Protein AF-A0A251YX90-F1 (afdb_monomer)

Organism: NCBI:txid28447

Solvent-accessible surface area (backbone atoms only — not comparable to full-atom values): 6543 Å² total; per-residue (Å²): 133,82,91,68,70,56,59,49,77,39,74,44,60,51,98,59,70,28,70,36,35,37,40,35,29,37,51,54,94,80,29,25,35,50,38,34,39,37,39,46,40,59,88,61,92,86,62,71,58,59,80,89,63,36,42,29,41,37,38,39,36,45,46,97,81,17,39,36,39,42,36,39,41,39,70,90,48,99,57,72,48,74,48,78,49,68,77,46,91,57,77,87,34,58,42,73,63,63,59,96,86,53,54,65,78,73,65,57,89,82,133

Foldseek 3Di:
DPPDCQKDWDFDADPQRETQKIFIWGDDPFKTFRQKMKGFAAPDDPHDDHRVRGQKIWMWGADPQQKIKIWIDRNVDPDIDIDIDGPHDRVLRIDGDDDVPRCVSVHDDDD

Nearest PDB structures (foldseek):
  4wv7-assembly1_A  TM=3.292E-01  e=2.186E-01  Homo sapiens
  3qnj-assembly3_B  TM=3.035E-01  e=2.887E-01  Escherichia coli K-12
  5gjj-assembly1_A  TM=3.598E-01  e=4.507E-01  Homo sapiens
  1yuw-assembly1_A  TM=3.458E-01  e=1.227E+00  Bos taurus
  3dqg-assembly2_D  TM=3.171E-01  e=3.161E+00  Caenorhabditis elegans

Structure (mmCIF, N/CA/C/O backbone):
data_AF-A0A251YX90-F1
#
_entry.id   AF-A0A251YX90-F1
#
loop_
_atom_site.group_PDB
_atom_site.id
_atom_site.type_symbol
_atom_site.label_atom_id
_atom_site.label_alt_id
_atom_site.label_comp_id
_atom_site.label_asym_id
_atom_site.label_entity_id
_atom_site.label_seq_id
_atom_site.pdbx_PDB_ins_code
_atom_site.Cartn_x
_atom_site.Cartn_y
_atom_site.Cartn_z
_atom_site.occupancy
_atom_site.B_iso_or_equiv
_atom_site.auth_seq_id
_atom_site.auth_comp_id
_atom_site.auth_asym_id
_atom_site.auth_atom_id
_atom_site.pdbx_PDB_model_num
ATOM 1 N N . MET A 1 1 ? -6.175 -22.360 21.102 1.00 38.75 1 MET A N 1
ATOM 2 C CA . MET A 1 1 ? -5.438 -21.576 20.092 1.00 38.75 1 MET A CA 1
ATOM 3 C C . MET A 1 1 ? -6.390 -20.484 19.644 1.00 38.75 1 MET A C 1
ATOM 5 O O . MET A 1 1 ? -7.339 -20.787 18.941 1.00 38.75 1 MET A O 1
ATOM 9 N N . THR A 1 2 ? -6.272 -19.274 20.182 1.00 40.28 2 THR A N 1
ATOM 10 C CA . THR A 1 2 ? -7.131 -18.154 19.775 1.00 40.28 2 THR A CA 1
ATOM 11 C C . THR A 1 2 ? -6.596 -17.661 18.430 1.00 40.28 2 THR A C 1
ATOM 13 O O . THR A 1 2 ? -5.433 -17.254 18.392 1.00 40.28 2 THR A O 1
ATOM 16 N N . PRO A 1 3 ? -7.353 -17.737 17.322 1.00 45.81 3 PRO A N 1
ATOM 17 C CA . PRO A 1 3 ? -6.899 -17.222 16.039 1.00 45.81 3 PRO A CA 1
ATOM 18 C C . PRO A 1 3 ? -6.943 -15.693 16.114 1.00 45.81 3 PRO A C 1
ATOM 20 O O . PRO A 1 3 ? -7.936 -15.053 15.799 1.00 45.81 3 PRO A O 1
ATOM 23 N N . GLY A 1 4 ? -5.886 -15.093 16.649 1.00 57.56 4 GLY A N 1
ATOM 24 C CA . GLY A 1 4 ? -5.691 -13.653 16.639 1.00 57.56 4 GLY A CA 1
ATOM 25 C C . GLY A 1 4 ? -4.585 -13.344 15.654 1.00 57.56 4 GLY A C 1
ATOM 26 O O . GLY A 1 4 ? -3.441 -13.211 16.076 1.00 57.56 4 GLY A O 1
ATOM 27 N N . ALA A 1 5 ? -4.896 -13.281 14.357 1.00 61.84 5 ALA A N 1
ATOM 28 C CA . ALA A 1 5 ? -3.945 -12.755 13.387 1.00 61.84 5 ALA A CA 1
ATOM 29 C C . ALA A 1 5 ? -3.618 -11.312 13.800 1.00 61.84 5 ALA A C 1
ATOM 31 O O . ALA A 1 5 ? -4.460 -10.425 13.697 1.00 61.84 5 ALA A O 1
ATOM 32 N N . GLY A 1 6 ? -2.427 -11.103 14.364 1.00 87.19 6 GLY A N 1
ATOM 33 C CA . GLY A 1 6 ? -1.924 -9.766 14.682 1.00 87.19 6 GLY A CA 1
ATOM 34 C C . GLY A 1 6 ? -1.517 -9.006 13.422 1.00 87.19 6 GLY A C 1
ATOM 35 O O . GLY A 1 6 ? -1.534 -7.782 13.418 1.00 87.19 6 GLY A O 1
ATOM 36 N N . PHE A 1 7 ? -1.208 -9.742 12.350 1.00 91.62 7 PHE A N 1
ATOM 37 C CA . PHE A 1 7 ? -0.830 -9.213 11.049 1.00 91.62 7 PHE A CA 1
ATOM 38 C C . PHE A 1 7 ? -1.407 -10.073 9.927 1.00 91.62 7 PHE A C 1
ATOM 40 O O . PHE A 1 7 ? -1.486 -11.297 10.062 1.00 91.62 7 PHE A O 1
ATOM 47 N N . ILE A 1 8 ? -1.776 -9.434 8.818 1.00 93.12 8 ILE A N 1
ATOM 48 C CA . ILE A 1 8 ? -2.159 -10.099 7.570 1.00 93.12 8 ILE A CA 1
ATOM 49 C C . ILE A 1 8 ? -1.437 -9.411 6.415 1.00 93.12 8 ILE A C 1
ATOM 51 O O . ILE A 1 8 ? -1.390 -8.184 6.346 1.00 93.12 8 ILE A O 1
ATOM 55 N N . TYR A 1 9 ? -0.900 -10.211 5.497 1.00 94.38 9 TYR A N 1
ATOM 56 C CA . TYR A 1 9 ? -0.301 -9.739 4.256 1.00 94.38 9 TYR A CA 1
ATOM 57 C C . TYR A 1 9 ? -1.088 -10.306 3.083 1.00 94.38 9 TYR A C 1
ATOM 59 O O . TYR A 1 9 ? -1.241 -11.525 2.982 1.00 94.38 9 TYR A O 1
ATOM 67 N N . THR A 1 10 ? -1.579 -9.439 2.203 1.00 95.19 10 THR A N 1
ATOM 68 C CA . THR A 1 10 ? -2.204 -9.865 0.947 1.00 95.19 10 THR A CA 1
ATOM 69 C C . THR A 1 10 ? -1.334 -9.453 -0.230 1.00 95.19 10 THR A C 1
ATOM 71 O O . THR A 1 10 ? -0.750 -8.371 -0.242 1.00 95.19 10 THR A O 1
ATOM 74 N N . TYR A 1 11 ? -1.211 -10.357 -1.200 1.00 95.38 11 TYR A N 1
ATOM 75 C CA . TYR A 1 11 ? -0.371 -10.196 -2.381 1.00 95.38 11 TYR A CA 1
ATOM 76 C C . TYR A 1 11 ? -1.271 -10.203 -3.607 1.00 95.38 11 TYR A C 1
ATOM 78 O O . TYR A 1 11 ? -1.997 -11.172 -3.829 1.00 95.38 11 TYR A O 1
ATOM 86 N N . LEU A 1 12 ? -1.219 -9.136 -4.399 1.00 95.00 12 LEU A N 1
ATOM 87 C CA . LEU A 1 12 ? -1.895 -9.091 -5.689 1.00 95.00 12 LEU A CA 1
ATOM 88 C C . LEU A 1 12 ? -0.869 -9.404 -6.762 1.00 95.00 12 LEU A C 1
ATOM 90 O O . LEU A 1 12 ? 0.166 -8.734 -6.854 1.00 95.00 12 LEU A O 1
ATOM 94 N N . LEU A 1 13 ? -1.171 -10.438 -7.538 1.00 94.69 13 LEU A N 1
ATOM 95 C CA . LEU A 1 13 ? -0.331 -10.920 -8.618 1.00 94.69 13 LEU A CA 1
ATOM 96 C C . LEU A 1 13 ? -0.952 -10.558 -9.968 1.00 94.69 13 LEU A C 1
ATOM 98 O O . LEU A 1 13 ? -2.176 -10.555 -10.098 1.00 94.69 13 LEU A O 1
ATOM 102 N N . ASP A 1 14 ? -0.118 -10.286 -10.965 1.00 92.69 14 ASP A N 1
ATOM 103 C CA . ASP A 1 14 ? -0.564 -10.202 -12.358 1.00 92.69 14 ASP A CA 1
ATOM 104 C C . ASP A 1 14 ? -0.608 -11.573 -13.053 1.00 92.69 14 ASP A C 1
ATOM 106 O O . ASP A 1 14 ? -0.332 -12.616 -12.455 1.00 92.69 14 ASP A O 1
ATOM 110 N N . GLU A 1 15 ? -0.940 -11.568 -14.346 1.00 93.81 15 GLU A N 1
ATOM 111 C CA . GLU A 1 15 ? -1.019 -12.759 -15.203 1.00 93.81 15 GLU A CA 1
ATOM 112 C C . GLU A 1 15 ? 0.294 -13.562 -15.288 1.00 93.81 15 GLU A C 1
ATOM 114 O O . GLU A 1 15 ? 0.275 -14.760 -15.568 1.00 93.81 15 GLU A O 1
ATOM 119 N N . TRP A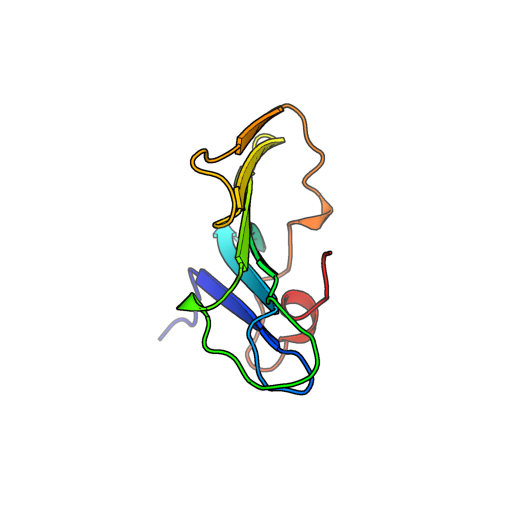 1 16 ? 1.434 -12.932 -14.987 1.00 94.38 16 TRP A N 1
ATOM 120 C CA . TRP A 1 16 ? 2.754 -13.562 -14.962 1.00 94.38 16 TRP A CA 1
ATOM 121 C C . TRP A 1 16 ? 3.155 -14.030 -13.558 1.00 94.38 16 TRP A C 1
ATOM 123 O O . TRP A 1 16 ? 4.311 -14.405 -13.335 1.00 94.38 16 TRP A O 1
ATOM 133 N N . ASN A 1 17 ? 2.214 -14.025 -12.608 1.00 93.69 17 ASN A N 1
ATOM 134 C CA . ASN A 1 17 ? 2.420 -14.325 -11.191 1.00 93.69 17 ASN A CA 1
ATOM 135 C C . ASN A 1 17 ? 3.453 -13.405 -10.518 1.00 93.69 17 ASN A C 1
ATOM 137 O O . ASN A 1 17 ? 4.131 -13.808 -9.567 1.00 93.69 17 ASN A O 1
ATOM 141 N N . ARG A 1 18 ? 3.613 -12.174 -11.012 1.00 95.38 18 ARG A N 1
ATOM 142 C CA . ARG A 1 18 ? 4.512 -11.187 -10.405 1.00 95.38 18 ARG A CA 1
ATOM 143 C C . ARG A 1 18 ? 3.749 -10.426 -9.339 1.00 95.38 18 ARG A C 1
ATOM 145 O O . ARG A 1 18 ? 2.605 -10.046 -9.551 1.00 95.38 18 ARG A O 1
ATOM 152 N N . ILE A 1 19 ? 4.389 -10.164 -8.202 1.00 96.12 19 ILE A N 1
ATOM 153 C CA . ILE A 1 19 ? 3.790 -9.338 -7.148 1.00 96.12 19 ILE A CA 1
ATOM 154 C C . ILE A 1 19 ? 3.692 -7.905 -7.664 1.00 96.12 19 ILE A C 1
ATOM 156 O O . ILE A 1 19 ? 4.730 -7.287 -7.895 1.00 96.12 19 ILE A O 1
ATOM 160 N N . CYS A 1 20 ? 2.474 -7.390 -7.813 1.00 94.88 20 CYS A N 1
ATOM 161 C CA . CYS A 1 20 ? 2.191 -5.995 -8.145 1.00 94.88 20 CYS A CA 1
ATOM 162 C C . CYS A 1 20 ? 1.982 -5.170 -6.880 1.00 94.88 20 CYS A C 1
ATOM 164 O O . CYS A 1 20 ? 2.550 -4.088 -6.758 1.00 94.88 20 CYS A O 1
ATOM 166 N N . PHE A 1 21 ? 1.208 -5.702 -5.928 1.00 97.00 21 PHE A N 1
ATOM 167 C CA . PHE A 1 21 ? 0.938 -5.046 -4.653 1.00 97.00 21 PHE A CA 1
ATOM 168 C C . PHE A 1 21 ? 1.123 -5.998 -3.481 1.00 97.00 21 PHE A C 1
ATOM 170 O O . PHE A 1 21 ? 0.824 -7.190 -3.577 1.00 97.00 21 PHE A O 1
ATOM 177 N N . ILE A 1 22 ? 1.565 -5.436 -2.361 1.00 97.19 22 ILE A N 1
ATOM 178 C CA . ILE A 1 22 ? 1.468 -6.055 -1.046 1.00 97.19 22 ILE A CA 1
ATOM 179 C C . ILE A 1 22 ? 0.715 -5.091 -0.135 1.00 97.19 22 ILE A C 1
ATOM 181 O O . ILE A 1 22 ? 1.101 -3.926 -0.016 1.00 97.19 22 ILE A O 1
ATOM 185 N N . TYR A 1 23 ? -0.345 -5.568 0.508 1.00 97.25 23 TYR A N 1
ATOM 186 C CA . TYR A 1 23 ? -1.063 -4.827 1.540 1.00 97.25 23 TYR A CA 1
ATOM 187 C C . TYR A 1 23 ? -0.746 -5.431 2.903 1.00 97.25 23 TYR A C 1
ATOM 189 O O . TYR A 1 23 ? -0.883 -6.639 3.104 1.00 97.25 23 TYR A O 1
ATOM 197 N N . HIS A 1 24 ? -0.278 -4.596 3.826 1.00 96.81 24 HIS A N 1
ATOM 198 C CA . HIS A 1 24 ? 0.091 -4.991 5.176 1.00 96.81 24 HIS A CA 1
ATOM 199 C C . HIS A 1 24 ? -0.961 -4.476 6.147 1.00 96.81 24 HIS A C 1
ATOM 201 O O . HIS A 1 24 ? -1.132 -3.267 6.319 1.00 96.81 24 HIS A O 1
ATOM 207 N N . PHE A 1 25 ? -1.624 -5.410 6.809 1.00 96.25 25 PHE A N 1
ATOM 208 C CA . PHE A 1 25 ? -2.604 -5.120 7.832 1.00 96.25 25 PHE A CA 1
ATOM 209 C C . PHE A 1 25 ? -2.055 -5.492 9.200 1.00 96.25 25 PHE A C 1
ATOM 211 O O . PHE A 1 25 ? -1.436 -6.545 9.357 1.00 96.25 25 PHE A O 1
ATOM 218 N N . GLU A 1 26 ? -2.328 -4.659 10.194 1.00 95.19 26 GLU A N 1
ATOM 219 C CA . GLU A 1 26 ? -2.097 -4.961 11.603 1.00 95.19 26 GLU A CA 1
ATOM 220 C C . GLU A 1 26 ? -3.416 -4.922 12.366 1.00 95.19 26 GLU A C 1
ATOM 222 O O . GLU A 1 26 ? -4.322 -4.156 12.032 1.00 95.19 26 GLU A O 1
ATOM 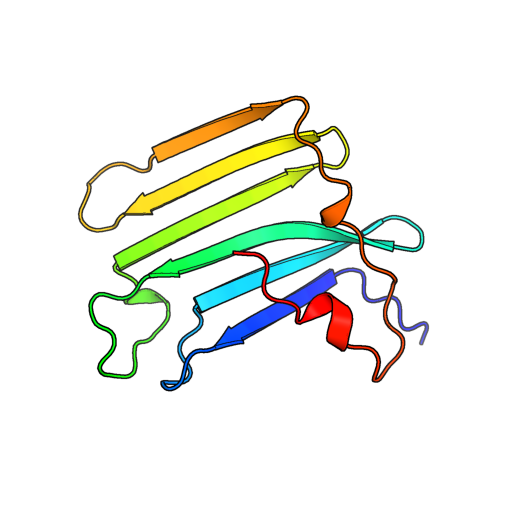227 N N . LYS A 1 27 ? -3.552 -5.768 13.382 1.00 95.00 27 LYS A N 1
ATOM 228 C CA . LYS A 1 27 ? -4.739 -5.767 14.226 1.00 95.00 27 LYS A CA 1
ATOM 229 C C . LYS A 1 27 ? -4.629 -4.659 15.266 1.00 95.00 27 LYS A C 1
ATOM 231 O O . LYS A 1 27 ? -3.753 -4.700 16.127 1.00 95.00 27 LYS A O 1
ATOM 236 N N . ILE A 1 28 ? -5.583 -3.737 15.241 1.00 94.31 28 ILE A N 1
ATOM 237 C CA . ILE A 1 28 ? -5.769 -2.717 16.271 1.00 94.31 28 ILE A CA 1
ATOM 238 C C . ILE A 1 28 ? -7.147 -2.951 16.882 1.00 94.31 28 ILE A C 1
ATOM 240 O O . ILE A 1 28 ? -8.175 -2.832 16.215 1.00 94.31 28 ILE A O 1
ATOM 244 N N . GLU A 1 29 ? -7.155 -3.344 18.157 1.00 89.25 29 GLU A N 1
ATOM 245 C CA . GLU A 1 29 ? -8.363 -3.734 18.891 1.00 89.25 29 GLU A CA 1
ATOM 246 C C . GLU A 1 29 ? -9.173 -4.825 18.159 1.00 89.25 29 GLU A C 1
ATOM 248 O O . GLU A 1 29 ? -8.753 -5.984 18.106 1.00 89.25 29 GLU A O 1
ATOM 253 N N . ALA A 1 30 ? -10.337 -4.472 17.608 1.00 91.25 30 ALA A N 1
ATOM 254 C CA . ALA A 1 30 ? -11.276 -5.374 16.942 1.00 91.25 30 ALA A CA 1
ATOM 255 C C . ALA A 1 30 ? -11.289 -5.226 15.410 1.00 91.25 30 ALA A C 1
ATOM 257 O O . ALA A 1 30 ? -12.192 -5.749 14.758 1.00 91.25 30 ALA A O 1
ATOM 258 N N . LYS A 1 31 ? -10.316 -4.516 14.826 1.00 93.44 31 LYS A N 1
ATOM 259 C CA . LYS A 1 31 ? -10.232 -4.272 13.380 1.00 93.44 31 LYS A CA 1
ATOM 260 C C . LYS A 1 31 ? -8.821 -4.495 12.841 1.00 93.44 31 LYS A C 1
ATOM 262 O O . LYS A 1 31 ? -7.844 -4.466 13.587 1.00 93.44 31 LYS A O 1
ATOM 267 N N . MET A 1 32 ? -8.734 -4.703 11.534 1.00 95.00 32 MET A N 1
ATOM 268 C CA . MET A 1 32 ? -7.490 -4.716 10.775 1.00 95.00 32 MET A CA 1
ATOM 269 C C . MET A 1 32 ? -7.264 -3.334 10.164 1.00 95.00 32 MET A C 1
ATOM 271 O O . MET A 1 32 ? -8.153 -2.794 9.510 1.00 95.00 32 MET A O 1
ATOM 275 N N . PHE A 1 33 ? -6.081 -2.767 10.364 1.00 96.38 33 PHE A N 1
ATOM 276 C CA . PHE A 1 33 ? -5.677 -1.483 9.805 1.00 96.38 33 PHE A CA 1
ATOM 277 C C . PHE A 1 33 ? -4.610 -1.681 8.729 1.00 96.38 33 PHE A C 1
ATOM 279 O O . PHE A 1 33 ? -3.567 -2.277 8.996 1.00 96.38 33 PHE A O 1
ATOM 286 N N . LEU A 1 34 ? -4.853 -1.165 7.524 1.00 97.25 34 LEU A N 1
ATOM 287 C CA . LEU A 1 34 ? -3.883 -1.096 6.435 1.00 97.25 34 LEU A CA 1
ATOM 288 C C . LEU A 1 34 ? -2.827 -0.035 6.758 1.00 97.25 34 LEU A C 1
ATOM 290 O O . LEU A 1 34 ? -3.002 1.150 6.464 1.00 97.25 34 LEU A O 1
ATOM 294 N N . PHE A 1 35 ? -1.717 -0.464 7.351 1.00 96.94 35 PHE A N 1
ATOM 295 C CA . PHE A 1 35 ? -0.637 0.436 7.760 1.00 96.94 35 PHE A CA 1
ATOM 296 C C . PHE A 1 35 ? 0.449 0.587 6.691 1.00 96.94 35 PHE A C 1
ATOM 298 O O . PHE A 1 35 ? 1.254 1.515 6.763 1.00 96.94 35 PHE A O 1
ATOM 305 N N . ASN A 1 36 ? 0.505 -0.303 5.695 1.00 97.69 36 ASN A N 1
ATOM 306 C CA . ASN A 1 36 ? 1.456 -0.179 4.597 1.00 97.69 36 ASN A CA 1
ATOM 307 C C . ASN A 1 36 ? 0.941 -0.818 3.298 1.00 97.69 36 ASN A C 1
ATOM 309 O O . ASN A 1 36 ? 0.378 -1.911 3.301 1.00 97.69 36 ASN A O 1
ATOM 313 N N . ARG A 1 37 ? 1.171 -0.131 2.181 1.00 97.25 37 ARG A N 1
ATOM 314 C CA . ARG A 1 37 ? 1.001 -0.633 0.818 1.00 97.25 37 ARG A CA 1
ATOM 315 C C . ARG A 1 37 ? 2.342 -0.560 0.107 1.00 97.25 37 ARG A C 1
ATOM 317 O O . ARG A 1 37 ? 2.922 0.521 0.032 1.00 97.25 37 ARG A O 1
ATOM 324 N N . VAL A 1 38 ? 2.773 -1.659 -0.499 1.00 97.81 38 VAL A N 1
ATOM 325 C CA . VAL A 1 38 ? 3.931 -1.686 -1.398 1.00 97.81 38 VAL A CA 1
ATOM 326 C C . VAL A 1 38 ? 3.461 -1.972 -2.813 1.00 97.81 38 VAL A C 1
ATOM 328 O O . VAL A 1 38 ? 2.733 -2.935 -3.023 1.00 97.81 38 VAL A O 1
ATOM 331 N N . GLN A 1 39 ? 3.892 -1.168 -3.777 1.00 97.62 39 GLN A N 1
ATOM 332 C CA . GLN A 1 39 ? 3.686 -1.383 -5.201 1.00 97.62 39 GLN A CA 1
ATOM 333 C C . GLN A 1 39 ? 5.025 -1.665 -5.885 1.00 97.62 39 GLN A C 1
ATOM 335 O O . GLN A 1 39 ? 6.021 -0.981 -5.635 1.00 97.62 39 GLN A O 1
ATOM 340 N N . TYR A 1 40 ? 5.026 -2.646 -6.780 1.00 97.06 40 TYR A N 1
ATOM 341 C CA . TYR A 1 40 ? 6.153 -2.991 -7.636 1.00 97.06 40 TYR A CA 1
ATOM 342 C C . TYR A 1 40 ? 5.798 -2.711 -9.092 1.00 97.06 40 TYR A C 1
ATOM 344 O O . TYR A 1 40 ? 4.776 -3.179 -9.591 1.00 97.06 40 TYR A O 1
ATOM 352 N N . THR A 1 41 ? 6.685 -2.001 -9.782 1.00 96.38 41 THR A N 1
ATOM 353 C CA . THR A 1 41 ? 6.601 -1.786 -11.228 1.00 96.38 41 THR A CA 1
ATOM 354 C C . THR A 1 41 ? 7.776 -2.483 -11.899 1.00 96.38 41 THR A C 1
ATOM 356 O O . THR A 1 41 ? 8.923 -2.334 -11.468 1.00 96.38 41 THR A O 1
ATOM 359 N N . TYR A 1 42 ? 7.497 -3.259 -12.945 1.00 95.75 42 TYR A N 1
ATOM 360 C CA . TYR A 1 42 ? 8.487 -4.034 -13.697 1.00 95.75 42 TYR A CA 1
ATOM 361 C C . TYR A 1 42 ? 8.856 -3.336 -15.018 1.00 95.75 42 TYR A C 1
ATOM 363 O O . TYR A 1 42 ? 8.104 -2.478 -15.477 1.00 95.75 42 TYR A O 1
ATOM 371 N N . PRO A 1 43 ? 10.009 -3.670 -15.636 1.00 92.81 43 PRO A N 1
ATOM 372 C CA . PRO A 1 43 ? 10.463 -3.006 -16.861 1.00 92.81 43 PRO A CA 1
ATOM 373 C C . PRO A 1 43 ? 9.550 -3.219 -18.077 1.00 92.81 43 PRO A C 1
ATOM 375 O O . PRO A 1 43 ? 9.516 -2.374 -18.966 1.00 92.81 43 PRO A O 1
ATOM 378 N N . ASP A 1 44 ? 8.871 -4.364 -18.143 1.00 91.06 44 ASP A N 1
ATOM 379 C CA . ASP A 1 44 ? 7.954 -4.723 -19.221 1.00 91.06 44 ASP A CA 1
ATOM 380 C C . ASP A 1 44 ? 6.814 -5.609 -18.691 1.00 91.06 44 ASP A C 1
ATOM 382 O O . ASP A 1 44 ? 6.909 -6.184 -17.603 1.00 91.06 44 ASP A O 1
ATOM 386 N N . GLU A 1 45 ? 5.730 -5.721 -19.455 1.00 85.06 45 GLU A N 1
ATOM 387 C CA . GLU A 1 45 ? 4.528 -6.486 -19.088 1.00 85.06 45 GLU A CA 1
ATOM 388 C C . GLU A 1 45 ? 4.478 -7.882 -19.725 1.00 85.06 45 GLU A C 1
ATOM 390 O O . GLU A 1 45 ? 3.486 -8.579 -19.592 1.00 85.06 45 GLU A O 1
ATOM 395 N N . SER A 1 46 ? 5.536 -8.310 -20.417 1.00 87.19 46 SER A N 1
ATOM 396 C CA . SER A 1 46 ? 5.480 -9.434 -21.367 1.00 87.19 46 SER A CA 1
ATOM 397 C C . SER A 1 46 ? 6.069 -10.748 -20.853 1.00 87.19 46 SER A C 1
ATOM 399 O O . SER A 1 46 ? 6.128 -11.734 -21.590 1.00 87.19 46 SER A O 1
ATOM 401 N N . ARG A 1 47 ? 6.575 -10.761 -19.616 1.00 90.19 47 ARG A N 1
ATOM 402 C CA . ARG A 1 47 ? 7.239 -11.927 -19.028 1.00 90.19 47 ARG A CA 1
ATOM 403 C C . ARG A 1 47 ? 7.237 -11.902 -17.511 1.00 90.19 47 ARG A C 1
ATOM 405 O O . ARG A 1 47 ? 7.044 -10.867 -16.868 1.00 90.19 47 ARG A O 1
ATOM 412 N N . GLN A 1 48 ? 7.573 -13.058 -16.952 1.00 91.62 48 GLN A N 1
ATOM 413 C CA . GLN A 1 48 ? 7.821 -13.224 -15.532 1.00 91.62 48 GLN A CA 1
ATOM 414 C C . GLN A 1 48 ? 9.094 -12.492 -15.087 1.00 91.62 48 GLN A C 1
ATOM 416 O O . GLN A 1 48 ? 10.135 -12.542 -15.743 1.00 91.62 48 GLN A O 1
ATOM 421 N N . PHE A 1 49 ? 9.004 -11.867 -13.916 1.00 92.38 49 PHE A N 1
ATOM 422 C CA . PHE A 1 49 ? 10.118 -11.261 -13.204 1.00 92.38 49 PHE A CA 1
ATOM 423 C C . PHE A 1 49 ? 10.070 -11.657 -11.735 1.00 92.38 49 PHE A C 1
ATOM 425 O O . PHE A 1 49 ? 9.000 -11.797 -11.143 1.00 92.38 49 PHE A O 1
ATOM 432 N N . HIS A 1 50 ? 11.241 -11.776 -11.124 1.00 92.00 50 HIS A N 1
ATOM 433 C CA . HIS A 1 50 ? 11.355 -11.808 -9.677 1.00 92.00 50 HIS A CA 1
ATOM 434 C C . HIS A 1 50 ? 11.182 -10.402 -9.095 1.00 92.00 50 HIS A C 1
ATOM 436 O O . HIS A 1 50 ? 11.550 -9.405 -9.714 1.00 92.00 50 HIS A O 1
ATOM 442 N N . GLN A 1 51 ? 10.712 -10.319 -7.850 1.00 92.62 51 GLN A N 1
ATOM 443 C CA . GLN A 1 51 ? 10.471 -9.052 -7.148 1.00 92.62 51 GLN A CA 1
ATOM 444 C C . GLN A 1 51 ? 11.692 -8.110 -7.140 1.00 92.62 51 GLN A C 1
ATOM 446 O O . GLN A 1 51 ? 11.560 -6.900 -7.324 1.00 92.62 51 GLN A O 1
ATOM 451 N N . PHE A 1 52 ? 12.909 -8.647 -6.982 1.00 91.25 52 PHE A N 1
ATOM 452 C CA . PHE A 1 52 ? 14.134 -7.836 -6.980 1.00 91.25 52 PHE A CA 1
ATOM 453 C C . PHE A 1 52 ? 14.449 -7.197 -8.344 1.00 91.25 52 PHE A C 1
ATOM 455 O O . PHE A 1 52 ? 15.252 -6.264 -8.401 1.00 91.25 52 PHE A O 1
ATOM 462 N N . GLN A 1 53 ? 13.808 -7.656 -9.422 1.00 94.75 53 GLN A N 1
ATOM 463 C CA . GLN A 1 53 ? 13.948 -7.125 -10.780 1.00 94.75 53 GLN A CA 1
ATOM 464 C C . GLN A 1 53 ? 12.958 -5.991 -11.089 1.00 94.75 53 GLN A C 1
ATOM 466 O O . GLN A 1 53 ? 13.034 -5.416 -12.172 1.00 94.75 53 GLN A O 1
ATOM 471 N N . ALA A 1 54 ? 12.059 -5.634 -10.161 1.00 96.25 54 ALA A N 1
ATOM 472 C CA . ALA A 1 54 ? 11.224 -4.441 -10.295 1.00 96.25 54 ALA A CA 1
ATOM 473 C C . ALA A 1 54 ? 12.100 -3.192 -10.493 1.00 96.25 54 ALA A C 1
ATOM 475 O O . ALA A 1 54 ? 13.107 -3.033 -9.795 1.00 96.25 54 ALA A O 1
ATOM 476 N N . THR A 1 55 ? 11.729 -2.317 -11.424 1.00 97.06 55 THR A N 1
ATOM 477 C CA . THR A 1 55 ? 12.428 -1.055 -11.715 1.00 97.06 55 THR A CA 1
ATOM 478 C C . THR A 1 55 ? 12.049 0.036 -10.733 1.00 97.06 55 THR A C 1
ATOM 480 O O . THR A 1 55 ? 12.884 0.876 -10.418 1.00 97.06 55 THR A O 1
ATOM 483 N N . SER A 1 56 ? 10.828 -0.007 -10.208 1.00 97.50 56 SER A N 1
ATOM 484 C CA . SER A 1 56 ? 10.353 0.932 -9.203 1.00 97.50 56 SER A CA 1
ATOM 485 C C . SER A 1 56 ? 9.638 0.205 -8.073 1.00 97.50 56 SER A C 1
ATOM 487 O O . SER A 1 56 ? 8.928 -0.780 -8.297 1.00 97.50 56 SER A O 1
ATOM 489 N N . ILE A 1 57 ? 9.865 0.686 -6.854 1.00 97.94 57 ILE A N 1
ATOM 490 C CA . ILE A 1 57 ? 9.190 0.230 -5.644 1.00 97.94 57 ILE A CA 1
ATOM 491 C C . ILE A 1 57 ? 8.631 1.463 -4.945 1.00 97.94 57 ILE A C 1
ATOM 493 O O . ILE A 1 57 ? 9.391 2.327 -4.501 1.00 97.94 57 ILE A O 1
ATOM 497 N N . GLU A 1 58 ? 7.312 1.532 -4.824 1.00 98.31 58 GLU A N 1
ATOM 498 C CA . GLU A 1 58 ? 6.634 2.553 -4.034 1.00 98.31 58 GLU A CA 1
ATOM 499 C C . GLU A 1 58 ? 6.101 1.932 -2.745 1.00 98.31 58 GLU A C 1
ATOM 501 O O . GLU A 1 58 ? 5.409 0.923 -2.778 1.00 98.31 58 GLU A O 1
ATOM 506 N N . SER A 1 59 ? 6.397 2.546 -1.604 1.00 98.12 59 SER A N 1
ATOM 507 C CA . SER A 1 59 ? 5.803 2.199 -0.316 1.00 98.12 59 SER A CA 1
ATOM 508 C C . SER A 1 59 ? 5.008 3.384 0.206 1.00 98.12 59 SER A C 1
ATOM 510 O O . SER A 1 59 ? 5.548 4.482 0.336 1.00 98.12 59 SER A O 1
ATOM 512 N N . VAL A 1 60 ? 3.757 3.149 0.586 1.00 98.25 60 VAL A N 1
ATOM 513 C CA . VAL A 1 60 ? 2.911 4.116 1.287 1.00 98.25 60 VAL A CA 1
ATOM 514 C C . VAL A 1 60 ? 2.598 3.558 2.666 1.00 98.25 60 VAL A C 1
ATOM 516 O O . VAL A 1 60 ? 1.942 2.528 2.783 1.00 98.25 60 VAL A O 1
ATOM 519 N N . SER A 1 61 ? 3.099 4.216 3.705 1.00 98.19 61 SER A N 1
ATOM 520 C CA . SER A 1 61 ? 2.828 3.882 5.101 1.00 98.19 61 SER A CA 1
ATOM 521 C C . SER A 1 61 ? 1.790 4.832 5.677 1.00 98.19 61 SER A C 1
ATOM 523 O O . SER A 1 61 ? 1.885 6.042 5.472 1.00 98.19 61 SER A O 1
ATOM 525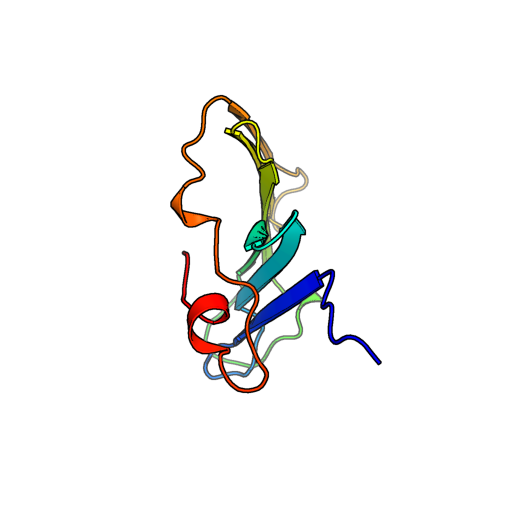 N N . PHE A 1 62 ? 0.862 4.291 6.453 1.00 98.12 62 PHE A N 1
ATOM 526 C CA . PHE A 1 62 ? -0.207 5.015 7.125 1.00 98.12 62 PHE A CA 1
ATOM 527 C C . PHE A 1 62 ? -0.100 4.824 8.635 1.00 98.12 62 PHE A C 1
ATOM 529 O O . PHE A 1 62 ? 0.395 3.806 9.119 1.00 98.12 62 PHE A O 1
ATOM 536 N N . ARG A 1 63 ? -0.590 5.804 9.385 1.00 97.88 63 ARG A N 1
ATOM 537 C CA . ARG A 1 63 ? -0.781 5.731 10.833 1.00 97.88 63 ARG A CA 1
ATOM 538 C C . ARG A 1 63 ? -2.207 6.131 11.174 1.00 97.88 63 ARG A C 1
ATOM 540 O O . ARG A 1 63 ? -2.811 6.937 10.473 1.00 97.88 63 ARG A O 1
ATOM 547 N N . VAL A 1 64 ? -2.704 5.622 12.299 1.00 97.44 64 VAL A N 1
ATOM 548 C CA . VAL A 1 64 ? -4.068 5.883 12.792 1.00 97.44 64 VAL A CA 1
ATOM 549 C C . VAL A 1 64 ? -4.359 7.355 13.115 1.00 97.44 64 VAL A C 1
ATOM 551 O O . VAL A 1 64 ? -5.513 7.738 13.252 1.00 97.44 64 VAL A O 1
ATOM 554 N N . ASP A 1 65 ? -3.326 8.190 13.231 1.00 97.19 65 ASP A N 1
ATOM 555 C CA . ASP A 1 65 ? -3.432 9.635 13.465 1.00 97.19 65 ASP A CA 1
ATOM 556 C C . ASP A 1 65 ? -3.527 10.461 12.166 1.00 97.19 65 ASP A C 1
ATOM 558 O O . ASP A 1 65 ? -3.460 11.690 12.206 1.00 97.19 65 ASP A O 1
ATOM 562 N N . GLY A 1 66 ? -3.660 9.807 11.006 1.00 97.56 66 GLY A N 1
ATOM 563 C CA . GLY A 1 66 ? -3.732 10.470 9.702 1.00 97.56 66 GLY A CA 1
ATOM 564 C C . GLY A 1 66 ? -2.373 10.930 9.168 1.00 97.56 66 GLY A C 1
ATOM 565 O O . GLY A 1 66 ? -2.318 11.717 8.219 1.00 97.56 66 GLY A O 1
ATOM 566 N N . TYR A 1 67 ? -1.261 10.480 9.762 1.00 98.44 67 TYR A N 1
ATOM 567 C CA . TYR A 1 67 ? 0.054 10.611 9.141 1.00 98.44 67 TYR A CA 1
ATOM 568 C C . TYR A 1 67 ? 0.226 9.587 8.017 1.00 98.44 67 TYR A C 1
ATOM 570 O O . TYR A 1 67 ? -0.063 8.399 8.181 1.00 98.44 67 TYR A O 1
ATOM 578 N N . MET A 1 68 ? 0.776 10.045 6.895 1.00 98.38 68 MET A N 1
ATOM 579 C CA . MET A 1 68 ? 1.117 9.205 5.753 1.00 98.38 68 MET A CA 1
ATOM 580 C C . MET A 1 68 ? 2.533 9.518 5.280 1.00 98.38 68 MET A C 1
ATOM 582 O O . MET A 1 68 ? 2.912 10.681 5.141 1.00 98.38 68 MET A O 1
ATOM 586 N N . LYS A 1 69 ? 3.300 8.474 4.969 1.00 98.56 69 LYS A N 1
ATOM 587 C CA . LYS A 1 69 ? 4.613 8.584 4.334 1.00 98.56 69 LYS A CA 1
ATOM 588 C C . LYS A 1 69 ? 4.628 7.798 3.035 1.00 98.56 69 LYS A C 1
ATOM 590 O O . LYS A 1 69 ? 4.417 6.590 3.045 1.00 98.56 69 LYS A O 1
ATOM 595 N N . ARG A 1 70 ? 4.935 8.472 1.931 1.00 98.38 70 ARG A N 1
ATOM 596 C CA . ARG A 1 70 ? 5.163 7.859 0.621 1.00 98.38 70 ARG A CA 1
ATOM 597 C C . ARG A 1 70 ? 6.657 7.849 0.334 1.00 98.38 70 ARG A C 1
ATOM 599 O O . ARG A 1 70 ? 7.315 8.874 0.470 1.00 98.38 70 ARG A O 1
ATOM 606 N N . LYS A 1 71 ? 7.183 6.703 -0.076 1.00 98.44 71 LYS A N 1
ATOM 607 C CA . LYS A 1 71 ? 8.578 6.503 -0.463 1.00 98.44 71 LYS A CA 1
ATOM 608 C C . LYS A 1 71 ? 8.622 5.856 -1.837 1.00 98.44 71 LYS A C 1
ATOM 610 O O . LYS A 1 71 ? 8.060 4.780 -2.006 1.00 98.44 71 LYS A O 1
ATOM 615 N N . LEU A 1 72 ? 9.304 6.483 -2.787 1.00 98.38 72 LEU A N 1
ATOM 616 C CA . LEU A 1 72 ? 9.490 5.978 -4.142 1.00 98.38 72 LEU A CA 1
ATOM 617 C C . LEU A 1 72 ? 10.972 5.700 -4.389 1.00 98.38 72 LEU A C 1
ATOM 619 O O . LEU A 1 72 ? 11.802 6.610 -4.387 1.00 98.38 72 LEU A O 1
ATOM 623 N N . ASN A 1 73 ? 11.293 4.433 -4.624 1.00 97.88 73 ASN A N 1
ATOM 624 C CA . ASN A 1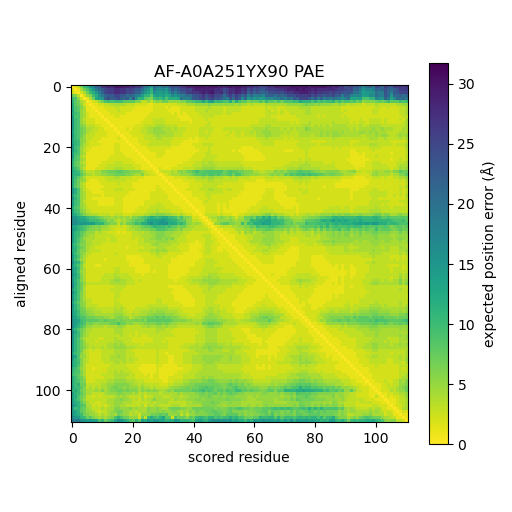 73 ? 12.611 3.997 -5.052 1.00 97.88 73 ASN A CA 1
ATOM 625 C C . ASN A 1 73 ? 12.560 3.575 -6.522 1.00 97.88 73 ASN A C 1
ATOM 627 O O . ASN A 1 73 ? 12.261 2.420 -6.833 1.00 97.88 73 ASN A O 1
ATOM 631 N N . ASP A 1 74 ? 12.851 4.521 -7.408 1.00 96.69 74 ASP A N 1
ATOM 632 C CA . ASP A 1 74 ? 13.076 4.269 -8.828 1.00 96.69 74 ASP A CA 1
ATOM 633 C C . ASP A 1 74 ? 14.550 3.902 -9.039 1.00 96.69 74 ASP A C 1
ATOM 635 O O . ASP A 1 74 ? 15.434 4.748 -8.909 1.00 96.69 74 ASP A O 1
ATOM 639 N N . LYS A 1 75 ? 14.824 2.641 -9.385 1.00 94.31 75 LYS A N 1
ATOM 640 C CA . LYS A 1 75 ? 16.188 2.114 -9.556 1.00 94.31 75 LYS A CA 1
ATOM 641 C C . LYS A 1 75 ? 16.914 2.683 -10.773 1.00 94.31 75 LYS A C 1
ATOM 643 O O . LYS A 1 75 ? 18.107 2.430 -10.931 1.00 94.31 75 LYS A O 1
ATOM 648 N N . THR A 1 76 ? 16.222 3.420 -11.641 1.00 91.69 76 THR A N 1
ATOM 649 C CA . THR A 1 76 ? 16.860 4.170 -12.731 1.00 91.69 76 THR A CA 1
ATOM 650 C C . THR A 1 76 ? 17.458 5.492 -12.245 1.00 91.69 76 THR A C 1
ATOM 652 O O . THR A 1 76 ? 18.290 6.080 -12.937 1.00 91.69 76 THR A O 1
ATOM 655 N N . LYS A 1 77 ? 17.086 5.942 -11.039 1.00 94.25 77 LYS A N 1
ATOM 656 C CA . LYS A 1 77 ? 17.590 7.156 -10.399 1.00 94.25 77 LYS A CA 1
ATOM 657 C C . LYS A 1 77 ? 18.505 6.804 -9.216 1.00 94.25 77 LYS A C 1
ATOM 659 O O . LYS A 1 77 ? 18.291 5.807 -8.533 1.00 94.25 77 LYS A O 1
ATOM 664 N N . PRO A 1 78 ? 19.512 7.640 -8.909 1.00 92.69 78 PRO A N 1
ATOM 665 C CA . PRO A 1 78 ? 20.388 7.426 -7.754 1.00 92.69 78 PRO A CA 1
ATOM 666 C C . PRO A 1 78 ? 19.754 7.850 -6.418 1.00 92.69 78 PRO A C 1
ATOM 668 O O . PRO A 1 78 ? 20.371 7.693 -5.367 1.00 92.69 78 PRO A O 1
ATOM 671 N N . THR A 1 79 ? 18.552 8.429 -6.442 1.00 94.69 79 THR A N 1
ATOM 672 C CA . THR A 1 79 ? 17.885 9.013 -5.275 1.00 94.69 79 THR A CA 1
ATOM 673 C C . THR A 1 79 ? 16.567 8.319 -4.987 1.00 94.69 79 THR A C 1
ATOM 675 O O . THR A 1 79 ? 15.803 8.013 -5.898 1.00 94.69 79 THR A O 1
ATOM 678 N N . THR A 1 80 ? 16.261 8.157 -3.703 1.00 97.00 80 THR A N 1
ATOM 679 C CA . THR A 1 80 ? 14.913 7.828 -3.240 1.00 97.00 80 THR A CA 1
ATOM 680 C C . THR A 1 80 ? 14.146 9.114 -2.961 1.00 97.00 80 THR A C 1
ATOM 682 O O 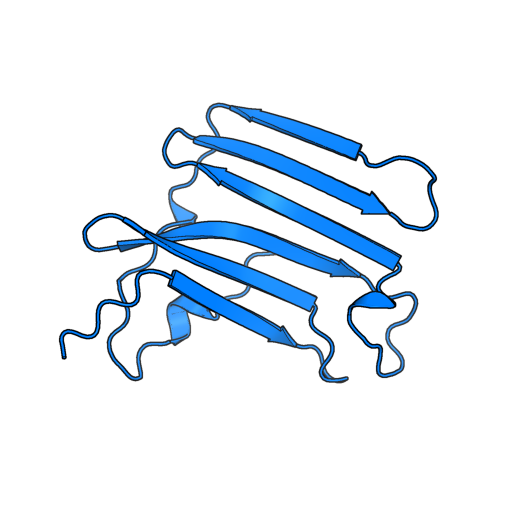. THR A 1 80 ? 14.658 10.003 -2.282 1.00 97.00 80 THR A O 1
ATOM 685 N N . GLU A 1 81 ? 12.924 9.201 -3.474 1.00 98.19 81 GLU A N 1
ATOM 686 C CA . GLU A 1 81 ? 12.019 10.317 -3.218 1.00 98.19 81 GLU A CA 1
ATOM 687 C C . GLU A 1 81 ? 11.105 9.967 -2.030 1.00 98.19 81 GLU A C 1
ATOM 689 O O . GLU A 1 81 ? 10.601 8.844 -1.930 1.00 98.19 81 GLU A O 1
ATOM 694 N N . GLU A 1 82 ? 10.909 1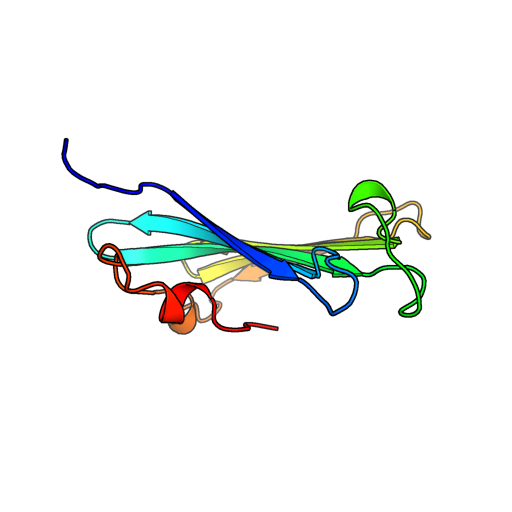0.908 -1.106 1.00 98.31 82 GLU A N 1
ATOM 695 C CA . GLU A 1 82 ? 10.054 10.729 0.071 1.00 98.31 82 GLU A CA 1
ATOM 696 C C . GLU A 1 82 ? 9.130 11.939 0.251 1.00 98.31 82 GLU A C 1
ATOM 698 O O . GLU A 1 82 ? 9.555 13.087 0.123 1.00 98.31 82 GLU A O 1
ATOM 703 N N . TRP A 1 83 ? 7.868 11.670 0.579 1.00 98.50 83 TRP A N 1
ATOM 704 C CA . TRP A 1 83 ? 6.858 12.675 0.897 1.00 98.50 83 TRP A CA 1
ATOM 705 C C . TRP A 1 83 ? 6.150 12.306 2.190 1.00 98.50 83 TRP A C 1
ATOM 707 O O . TRP A 1 83 ? 5.833 11.138 2.431 1.00 98.50 83 TRP A O 1
ATOM 717 N N . GLU A 1 84 ? 5.859 13.319 2.996 1.00 98.50 84 GLU A N 1
ATOM 718 C CA . GLU A 1 84 ? 5.128 13.171 4.246 1.00 98.50 84 GLU A CA 1
ATOM 719 C C . GLU A 1 84 ? 3.884 14.050 4.227 1.00 98.50 84 GLU A C 1
ATOM 721 O O . GLU A 1 84 ? 3.928 15.214 3.826 1.00 98.50 84 GLU A O 1
ATOM 726 N N . TYR A 1 85 ? 2.776 13.481 4.685 1.00 98.19 85 TYR A N 1
ATOM 727 C CA . TYR A 1 85 ? 1.473 14.123 4.725 1.00 98.19 85 TYR A CA 1
ATOM 728 C C . TYR A 1 85 ? 0.877 13.974 6.122 1.00 98.19 85 TYR A C 1
ATOM 730 O O . TYR A 1 85 ? 1.192 13.044 6.871 1.00 98.19 85 TYR A O 1
ATOM 738 N N . ARG A 1 86 ? 0.011 14.919 6.481 1.00 98.00 86 ARG A N 1
ATOM 739 C CA . ARG A 1 86 ? -0.712 14.950 7.755 1.00 98.00 86 ARG A CA 1
ATOM 740 C C . ARG A 1 86 ? -2.189 15.172 7.482 1.00 98.00 86 ARG A C 1
ATOM 742 O O . ARG A 1 86 ? -2.525 15.792 6.476 1.00 98.00 86 ARG A O 1
ATOM 749 N N . ASN A 1 87 ? -3.033 14.737 8.414 1.00 97.31 87 ASN A N 1
ATOM 750 C CA . ASN A 1 87 ? -4.489 14.851 8.318 1.00 97.31 87 ASN A CA 1
ATOM 751 C C . ASN A 1 87 ? -5.056 14.148 7.069 1.00 97.31 87 ASN A C 1
ATOM 753 O O . ASN A 1 87 ? -6.010 14.632 6.465 1.00 97.31 87 ASN A O 1
ATOM 757 N N . VAL A 1 88 ? -4.439 13.037 6.657 1.00 97.44 88 VAL A N 1
ATOM 758 C CA . VAL A 1 88 ? -4.950 12.186 5.578 1.00 97.44 88 VAL A CA 1
ATOM 759 C C . VAL A 1 88 ? -6.167 11.425 6.096 1.00 97.44 88 VAL A C 1
ATOM 761 O O . VAL A 1 88 ? -6.127 10.887 7.204 1.00 97.44 88 VAL A O 1
ATOM 764 N N . ASP A 1 89 ? -7.239 11.382 5.304 1.00 96.75 89 ASP A N 1
ATOM 765 C CA . ASP A 1 89 ? -8.377 10.512 5.596 1.00 96.75 89 ASP A CA 1
ATOM 766 C C . ASP A 1 89 ? -7.955 9.050 5.413 1.00 96.75 89 ASP A C 1
ATOM 768 O O . ASP A 1 89 ? -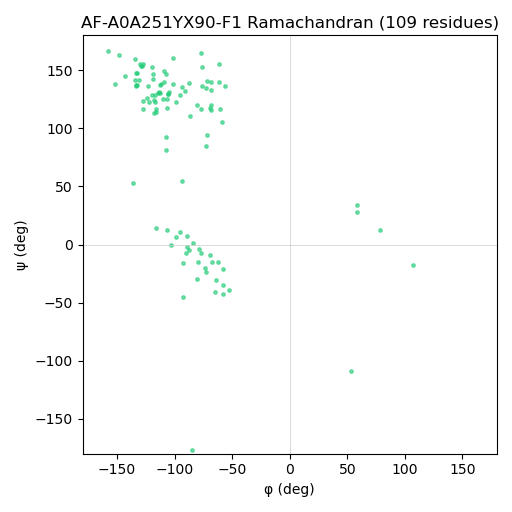7.510 8.642 4.344 1.00 96.75 89 ASP A O 1
ATOM 772 N N . ILE A 1 90 ? -8.060 8.284 6.493 1.00 96.06 90 ILE A N 1
ATOM 773 C CA . ILE A 1 90 ? -7.678 6.871 6.578 1.00 96.06 90 ILE A CA 1
ATOM 774 C C . ILE A 1 90 ? -8.893 5.981 6.859 1.00 96.06 90 ILE A C 1
ATOM 776 O O . ILE A 1 90 ? -8.739 4.840 7.293 1.00 96.06 90 ILE A O 1
ATOM 780 N N . SER A 1 91 ? -10.110 6.503 6.704 1.00 95.19 91 SER A N 1
ATOM 781 C CA . SER A 1 91 ? -11.336 5.755 6.990 1.00 95.19 91 SER A CA 1
ATOM 782 C C . SER A 1 91 ? -11.437 4.464 6.166 1.00 95.19 91 SER A C 1
ATOM 784 O O . SER A 1 91 ? -11.858 3.440 6.701 1.00 95.19 91 SER A O 1
ATOM 786 N N . GLU A 1 92 ? -10.942 4.476 4.925 1.00 93.56 92 GLU A N 1
ATOM 787 C CA . GLU A 1 92 ? -10.896 3.317 4.020 1.00 93.56 92 GLU A CA 1
ATOM 788 C C . GLU A 1 92 ? -9.783 2.300 4.341 1.00 93.56 92 GLU A C 1
ATOM 790 O O . GLU A 1 92 ? -9.739 1.216 3.758 1.00 93.56 92 GLU A O 1
ATOM 795 N N . ASN A 1 93 ? -8.886 2.604 5.284 1.00 95.62 93 ASN A N 1
ATOM 796 C CA . ASN A 1 93 ? -7.803 1.698 5.678 1.00 95.62 93 ASN A CA 1
ATOM 797 C C . ASN A 1 93 ? -8.247 0.654 6.713 1.00 95.62 93 ASN A C 1
ATOM 799 O O . ASN A 1 93 ? -7.422 -0.135 7.173 1.00 95.62 93 ASN A O 1
ATOM 803 N N . TRP A 1 94 ? -9.516 0.655 7.116 1.00 95.69 94 TRP A N 1
ATOM 804 C CA . TRP A 1 94 ? -10.034 -0.217 8.162 1.00 95.69 94 TRP A CA 1
ATOM 805 C C . TRP A 1 94 ? -10.887 -1.340 7.594 1.00 95.69 94 TRP A C 1
ATOM 807 O O . TRP A 1 94 ? -11.856 -1.094 6.886 1.00 95.69 94 TRP A O 1
ATOM 817 N N . GLU A 1 95 ? -10.583 -2.563 8.009 1.00 95.12 95 GLU A N 1
ATOM 818 C CA . GLU A 1 95 ? -11.333 -3.767 7.659 1.00 95.12 95 GLU A CA 1
ATOM 819 C C . GLU A 1 95 ? -11.713 -4.547 8.929 1.00 95.12 95 GLU A C 1
ATOM 821 O O . GLU A 1 95 ? -11.056 -4.408 9.972 1.00 95.12 95 GLU A O 1
ATOM 826 N N . PRO A 1 96 ? -12.778 -5.363 8.900 1.00 93.56 96 PRO A N 1
ATOM 827 C CA . PRO A 1 96 ? -13.062 -6.286 9.994 1.00 93.56 96 PRO A CA 1
ATOM 828 C C . PRO A 1 96 ? -11.918 -7.298 10.176 1.00 93.56 96 PRO A C 1
ATOM 830 O O . PRO A 1 96 ? -11.159 -7.592 9.251 1.00 93.56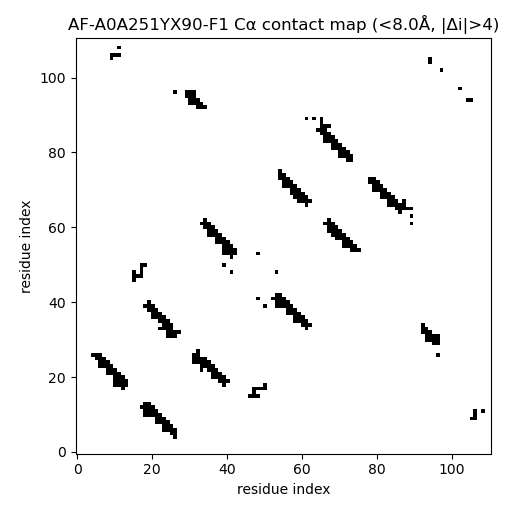 96 PRO A O 1
ATOM 833 N N . VAL A 1 97 ? -11.783 -7.849 11.387 1.00 92.06 97 VAL A N 1
ATOM 834 C CA . VAL A 1 97 ? -10.927 -9.028 11.595 1.00 92.06 97 VAL A CA 1
ATOM 835 C C . VAL A 1 97 ? -11.609 -10.211 10.907 1.00 92.06 97 VAL A C 1
ATOM 837 O O . VAL A 1 97 ? -12.720 -10.545 11.315 1.00 92.06 97 VAL A O 1
ATOM 840 N N . PRO A 1 98 ? -10.990 -10.833 9.888 1.00 90.94 98 PRO A N 1
ATOM 841 C CA . PRO A 1 98 ? -11.649 -11.879 9.122 1.00 90.94 98 PRO A CA 1
ATOM 842 C C . PRO A 1 98 ? -11.784 -13.150 9.956 1.00 90.94 98 PRO A C 1
ATOM 844 O O . PRO A 1 98 ? -10.848 -13.554 10.660 1.00 90.94 98 PRO A O 1
ATOM 847 N N . GLU A 1 99 ? -12.916 -13.830 9.821 1.00 88.62 99 GLU A N 1
ATOM 848 C CA . GLU A 1 99 ? -12.984 -15.241 10.170 1.00 88.62 99 GLU A CA 1
ATOM 849 C C . GLU A 1 99 ? -12.330 -16.095 9.076 1.00 88.62 99 GLU A C 1
ATOM 851 O O . GLU A 1 99 ? -12.046 -15.651 7.958 1.00 88.62 99 GLU A O 1
ATOM 856 N N . PHE A 1 100 ? -12.044 -17.356 9.398 1.00 82.75 100 PHE A N 1
ATOM 857 C CA . PHE A 1 100 ? -11.460 -18.261 8.419 1.00 82.75 100 PHE A CA 1
ATOM 858 C C . PHE A 1 100 ? -12.408 -18.436 7.221 1.00 82.75 100 PHE A C 1
ATOM 860 O O . PHE A 1 100 ? -13.499 -18.978 7.361 1.00 82.75 100 PHE A O 1
ATOM 867 N N . GLY A 1 101 ? -11.957 -18.010 6.039 1.00 86.44 101 GLY A N 1
ATOM 868 C CA . GLY A 1 101 ? -12.740 -18.039 4.799 1.00 86.44 101 GLY A CA 1
ATOM 869 C C . GLY A 1 101 ? -13.223 -16.659 4.339 1.00 86.44 101 GLY A C 1
ATOM 870 O O . GLY A 1 101 ? -13.507 -16.492 3.155 1.00 86.44 101 GLY A O 1
ATOM 871 N N . GLU A 1 102 ? -13.225 -15.652 5.214 1.00 88.94 102 GLU A N 1
ATOM 872 C CA . GLU A 1 102 ? -13.718 -14.295 4.934 1.00 88.94 102 GLU A CA 1
ATOM 873 C C . GLU A 1 102 ? -12.602 -13.347 4.468 1.00 88.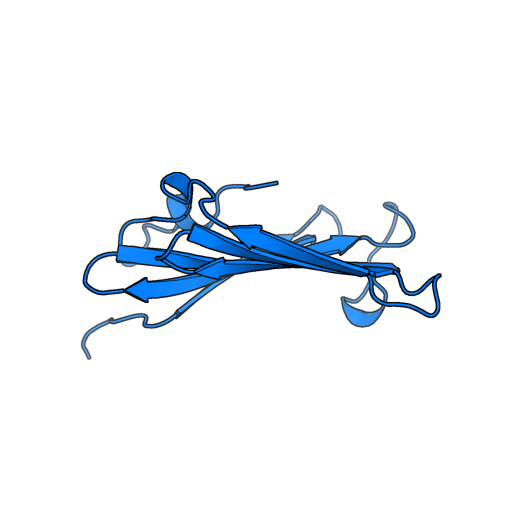94 102 GLU A C 1
ATOM 875 O O . GLU A 1 102 ? -12.353 -12.284 5.028 1.00 88.94 102 GLU A O 1
ATOM 880 N N . TRP A 1 103 ? -11.881 -13.734 3.418 1.00 89.00 103 TRP A N 1
ATOM 881 C CA . TRP A 1 103 ? -10.680 -13.007 2.980 1.00 89.00 103 TRP A CA 1
ATOM 882 C C . TRP A 1 103 ? -10.944 -11.901 1.950 1.00 89.00 103 TRP A C 1
ATOM 884 O O . TRP A 1 103 ? -10.026 -11.161 1.595 1.00 89.00 103 TRP A O 1
ATOM 894 N N . ALA A 1 104 ? -12.177 -11.801 1.445 1.00 87.94 104 ALA A N 1
ATOM 895 C CA . ALA A 1 104 ? -12.518 -10.961 0.297 1.00 87.94 104 ALA A CA 1
ATOM 896 C C . ALA A 1 104 ? -12.175 -9.481 0.522 1.00 87.94 104 ALA A C 1
ATOM 898 O O . ALA A 1 104 ? -11.598 -8.844 -0.358 1.00 87.94 104 ALA A O 1
ATOM 899 N N . ASP A 1 105 ? -12.459 -8.955 1.714 1.00 86.88 105 ASP A N 1
ATOM 900 C CA . ASP A 1 105 ? -12.220 -7.552 2.045 1.00 86.88 105 ASP A CA 1
ATOM 901 C C . ASP A 1 105 ? -10.731 -7.195 2.033 1.00 86.88 105 ASP A C 1
ATOM 903 O O . ASP A 1 105 ? -10.326 -6.185 1.458 1.00 86.88 105 ASP A O 1
ATOM 907 N N . LEU A 1 106 ? -9.876 -8.073 2.551 1.00 87.06 106 LEU A N 1
ATOM 908 C CA . LEU A 1 106 ? -8.426 -7.860 2.581 1.00 87.06 106 LEU A CA 1
ATOM 909 C C . LEU A 1 106 ? -7.769 -8.025 1.198 1.00 87.06 106 LEU A C 1
ATOM 911 O O . LEU A 1 106 ? -6.678 -7.499 0.968 1.00 87.06 106 LEU A O 1
ATOM 915 N N . GLY A 1 107 ? -8.435 -8.718 0.270 1.00 83.12 107 GLY A N 1
ATOM 916 C CA . GLY A 1 107 ? -7.980 -8.940 -1.106 1.00 83.12 107 GLY A CA 1
ATOM 917 C C . GLY A 1 107 ? -8.377 -7.854 -2.113 1.00 83.12 107 GLY A C 1
ATOM 918 O O . GLY A 1 107 ? -7.962 -7.931 -3.269 1.00 83.12 107 GLY A O 1
ATOM 919 N N . LYS A 1 108 ? -9.167 -6.848 -1.713 1.00 87.06 108 LYS A N 1
ATOM 920 C CA . LYS A 1 108 ? -9.597 -5.759 -2.608 1.00 87.06 108 LYS A CA 1
ATOM 921 C C . LYS A 1 108 ? -8.408 -4.949 -3.135 1.00 87.06 108 LYS A C 1
ATOM 923 O O . LYS A 1 108 ? -7.486 -4.614 -2.390 1.00 87.06 108 LYS A O 1
ATOM 928 N N . TYR A 1 109 ? -8.477 -4.578 -4.412 1.00 84.44 109 TYR A N 1
ATOM 929 C CA . TYR A 1 109 ? -7.536 -3.643 -5.024 1.00 84.44 109 TYR A CA 1
ATOM 930 C C . TYR A 1 109 ? -7.722 -2.224 -4.462 1.00 84.44 109 TYR A C 1
ATOM 932 O O . TYR A 1 109 ? -8.846 -1.737 -4.371 1.00 84.44 109 TYR A O 1
ATOM 940 N N . ARG A 1 110 ? -6.611 -1.578 -4.092 1.00 79.31 110 ARG A N 1
ATOM 941 C CA . ARG A 1 110 ? -6.527 -0.238 -3.475 1.00 79.31 110 ARG A CA 1
ATOM 942 C C . ARG A 1 110 ? -5.396 0.593 -4.111 1.00 79.31 110 ARG A C 1
ATOM 944 O O . ARG A 1 110 ? -4.448 1.003 -3.429 1.00 79.31 110 ARG A O 1
ATOM 951 N N . GLY A 1 111 ? -5.436 0.689 -5.444 1.00 63.94 111 GLY A N 1
ATOM 952 C CA . GLY A 1 111 ? -4.479 1.437 -6.277 1.00 63.94 111 GLY A CA 1
ATOM 953 C C . GLY A 1 111 ? -4.400 2.914 -5.939 1.00 63.94 111 GLY A C 1
ATOM 954 O O . GLY A 1 111 ? -5.464 3.500 -5.673 1.00 63.94 111 GLY A O 1
#

pLDDT: mean 91.94, std 10.76, range [38.75, 98.56]

Radius of gyration: 15.49 Å; Cα contacts (8 Å, |Δi|>4): 198; chains: 1; bounding box: 34×36×42 Å

Secondary structure (DSSP, 8-state):
-----SEEEEEEE-TT--EEEEEEEEEETTEEEEEEEEEEE-S-SSS---GGG-SEEEEEEE-TTS-EEEEEEETTSSS-EEEEESS---GGGEEEPPPTT--TTTT----

Mean predicted aligned error: 4.36 Å

Sequence (111 aa):
MTPGAGFIYTYLLDEWNRICFIYHFEKIEAKMFLFNRVQYTYPDESRQFHQFQATSIESVSFRVDGYMKRKLNDKTKPTTEEWEYRNVDISENWEPVPEFGEWADLGKYRG